Protein AF-A0A6B3HSY2-F1 (afdb_monomer_lite)

Structure (mmCIF, N/CA/C/O backbone):
data_AF-A0A6B3HSY2-F1
#
_entry.id   AF-A0A6B3HSY2-F1
#
loop_
_atom_site.group_PDB
_atom_site.id
_atom_site.type_symbol
_atom_site.label_atom_id
_atom_site.label_alt_id
_atom_site.label_comp_id
_atom_site.label_asym_id
_atom_site.label_entity_id
_atom_site.label_seq_id
_atom_site.pdbx_PDB_ins_code
_atom_site.Cartn_x
_atom_site.Cartn_y
_atom_site.Cartn_z
_atom_site.occupancy
_atom_site.B_iso_or_equiv
_atom_site.auth_seq_id
_atom_site.auth_comp_id
_atom_site.auth_asym_id
_atom_site.auth_atom_id
_atom_site.pdbx_PDB_model_num
ATOM 1 N N . MET A 1 1 ? 24.477 2.953 31.782 1.00 41.69 1 MET A N 1
ATOM 2 C CA . MET A 1 1 ? 23.748 3.997 31.029 1.00 41.69 1 MET A CA 1
ATOM 3 C C . MET A 1 1 ? 22.975 3.321 29.905 1.00 41.69 1 MET A C 1
ATOM 5 O O . MET A 1 1 ? 23.589 2.889 28.941 1.00 41.69 1 MET A O 1
ATOM 9 N N . SER A 1 2 ? 21.665 3.120 30.076 1.00 48.59 2 SER A N 1
ATOM 10 C CA . SER A 1 2 ? 20.815 2.493 29.053 1.00 48.59 2 SER A CA 1
ATOM 11 C C . SER A 1 2 ? 20.387 3.567 28.056 1.00 48.59 2 SER A C 1
ATOM 13 O O . SER A 1 2 ? 19.718 4.526 28.439 1.00 48.59 2 SER A O 1
ATOM 15 N N . ALA A 1 3 ? 20.828 3.453 26.804 1.00 51.50 3 ALA A N 1
ATOM 16 C CA . ALA A 1 3 ? 20.397 4.343 25.737 1.00 51.50 3 ALA A CA 1
ATOM 17 C C . ALA A 1 3 ? 18.880 4.192 25.555 1.00 51.50 3 ALA A C 1
ATOM 19 O O . ALA A 1 3 ? 18.387 3.107 25.244 1.00 51.50 3 ALA A O 1
ATOM 20 N N . ALA A 1 4 ? 18.139 5.279 25.780 1.00 56.03 4 ALA A N 1
ATOM 21 C CA . ALA A 1 4 ? 16.699 5.326 25.589 1.00 56.03 4 ALA A CA 1
ATOM 22 C C . ALA A 1 4 ? 16.347 4.829 24.179 1.00 56.03 4 ALA A C 1
ATOM 24 O O . ALA A 1 4 ? 16.711 5.436 23.169 1.00 56.03 4 ALA A O 1
ATOM 25 N N . ARG A 1 5 ? 15.644 3.697 24.112 1.00 64.69 5 ARG A N 1
ATOM 26 C CA . ARG A 1 5 ? 15.087 3.138 22.881 1.00 64.69 5 ARG A CA 1
ATOM 27 C C . ARG A 1 5 ? 14.160 4.206 22.294 1.00 64.69 5 ARG A C 1
ATOM 29 O O . ARG A 1 5 ? 13.099 4.462 22.858 1.00 64.69 5 ARG A O 1
ATOM 36 N N . LYS A 1 6 ? 14.563 4.881 21.209 1.00 62.31 6 LYS A N 1
ATOM 37 C CA . LYS A 1 6 ? 13.700 5.856 20.520 1.00 62.31 6 LYS A CA 1
ATOM 38 C C . LYS A 1 6 ? 12.410 5.135 20.124 1.00 62.31 6 LYS A C 1
ATOM 40 O O . LYS A 1 6 ? 12.437 4.220 19.304 1.00 62.31 6 LYS A O 1
ATOM 45 N N . HIS A 1 7 ? 11.299 5.500 20.756 1.00 73.00 7 HIS A N 1
ATOM 46 C CA . HIS A 1 7 ? 10.036 4.778 20.642 1.00 73.00 7 HIS A CA 1
ATOM 47 C C . HIS A 1 7 ? 9.323 5.157 19.331 1.00 73.00 7 HIS A C 1
ATOM 49 O O . HIS A 1 7 ? 8.397 5.964 19.312 1.00 73.00 7 HIS A O 1
ATOM 55 N N . THR A 1 8 ? 9.772 4.589 18.208 1.00 86.00 8 THR A N 1
ATOM 56 C CA . THR A 1 8 ? 9.265 4.895 16.853 1.00 86.00 8 THR A CA 1
ATOM 57 C C . THR A 1 8 ? 7.816 4.462 1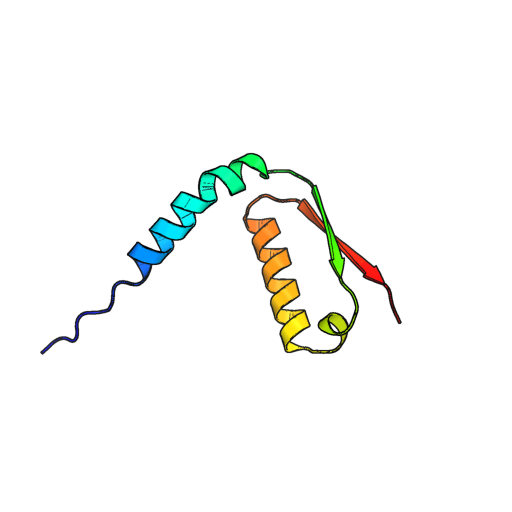6.617 1.00 86.00 8 THR A C 1
ATOM 59 O O . THR A 1 8 ? 7.211 4.862 15.624 1.00 86.00 8 THR A O 1
ATOM 62 N N . ALA A 1 9 ? 7.237 3.675 17.527 1.00 90.75 9 ALA A N 1
ATOM 63 C CA . ALA A 1 9 ? 5.854 3.225 17.432 1.00 90.75 9 ALA A CA 1
ATOM 64 C C . ALA A 1 9 ? 4.840 4.367 17.608 1.00 90.75 9 ALA A C 1
ATOM 66 O O . ALA A 1 9 ? 3.834 4.375 16.909 1.00 90.75 9 ALA A O 1
ATOM 67 N N . LEU A 1 10 ? 5.112 5.343 18.487 1.00 93.44 10 LEU A N 1
ATOM 68 C CA . LEU A 1 10 ? 4.174 6.444 18.754 1.00 93.44 10 LEU A CA 1
ATOM 69 C C . LEU A 1 10 ? 3.977 7.337 17.514 1.00 93.44 10 LEU A C 1
ATOM 71 O O . LEU A 1 10 ? 2.832 7.501 17.095 1.00 93.44 10 LEU A O 1
ATOM 75 N N . PRO A 1 11 ? 5.046 7.826 16.847 1.00 94.19 11 PRO A N 1
ATOM 76 C CA . PRO A 1 11 ? 4.889 8.563 15.593 1.00 94.19 11 PRO A CA 1
ATOM 77 C C . PRO A 1 11 ? 4.188 7.754 14.493 1.00 94.19 11 PRO A C 1
ATOM 79 O O . PRO A 1 11 ? 3.352 8.287 13.773 1.00 94.19 11 PRO A O 1
ATOM 82 N N . LYS A 1 12 ? 4.484 6.451 14.372 1.00 93.31 12 LYS A N 1
ATOM 83 C CA . LYS A 1 12 ? 3.835 5.587 13.373 1.00 93.31 12 LYS A CA 1
ATOM 84 C C . LYS A 1 12 ? 2.342 5.398 13.646 1.00 93.31 12 LYS A C 1
ATOM 86 O O . LYS A 1 12 ? 1.552 5.432 12.710 1.00 93.31 12 LYS A O 1
ATOM 91 N N . ALA A 1 13 ? 1.953 5.218 14.908 1.00 95.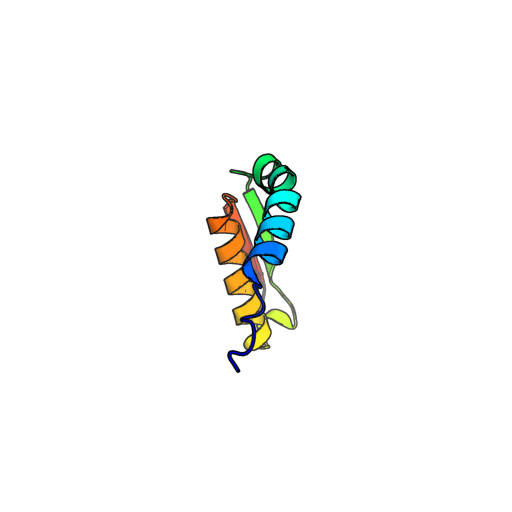06 13 ALA A N 1
ATOM 92 C CA . ALA A 1 13 ? 0.551 5.104 15.296 1.00 95.06 13 ALA A CA 1
ATOM 93 C C . ALA A 1 13 ? -0.228 6.382 14.959 1.00 95.06 13 ALA A C 1
ATOM 95 O O . ALA A 1 13 ? -1.325 6.294 14.415 1.00 95.06 13 ALA A O 1
ATOM 96 N N . GLN A 1 14 ? 0.371 7.552 15.205 1.00 96.44 14 GLN A N 1
ATOM 97 C CA . GLN A 1 14 ? -0.228 8.841 14.863 1.00 96.44 14 GLN A CA 1
ATOM 98 C C . GLN A 1 14 ? -0.502 8.961 13.355 1.00 96.44 14 GLN A C 1
ATOM 100 O O . GLN A 1 14 ? -1.624 9.269 12.963 1.00 96.44 14 GLN A O 1
ATOM 105 N N . ILE A 1 15 ? 0.478 8.612 12.511 1.00 95.50 15 ILE A N 1
ATOM 106 C CA . ILE A 1 15 ? 0.322 8.610 11.044 1.00 95.50 15 ILE A CA 1
ATOM 107 C C . ILE A 1 15 ? -0.824 7.684 10.606 1.00 95.50 15 ILE A C 1
ATOM 109 O O . ILE A 1 15 ? -1.630 8.042 9.747 1.00 95.50 15 ILE A O 1
ATOM 113 N N . LEU A 1 16 ? -0.923 6.490 11.197 1.00 94.00 16 LEU A N 1
ATOM 114 C CA . LEU A 1 16 ? -1.989 5.544 10.861 1.00 94.00 16 LEU A CA 1
ATOM 115 C C . LEU A 1 16 ? -3.371 6.055 11.287 1.00 94.00 16 LEU A C 1
ATOM 117 O O . LEU A 1 16 ? -4.321 5.907 10.521 1.00 94.00 16 LEU A O 1
ATOM 121 N N . ILE A 1 17 ? -3.484 6.681 12.465 1.00 96.62 17 ILE A N 1
ATOM 122 C CA . ILE A 1 17 ? -4.732 7.295 12.945 1.00 96.62 17 ILE A CA 1
ATOM 123 C C . ILE A 1 17 ? -5.192 8.398 11.986 1.00 96.62 17 ILE A C 1
ATOM 125 O O . ILE A 1 17 ? -6.362 8.433 11.608 1.00 96.62 17 ILE A O 1
ATOM 129 N N . GLU A 1 18 ? -4.277 9.257 11.538 1.00 97.31 18 GLU A N 1
ATOM 130 C CA . GLU A 1 18 ? -4.574 10.330 10.580 1.00 97.31 18 GLU A CA 1
ATOM 131 C C . GLU A 1 18 ? -5.018 9.793 9.210 1.00 97.31 18 GLU A C 1
A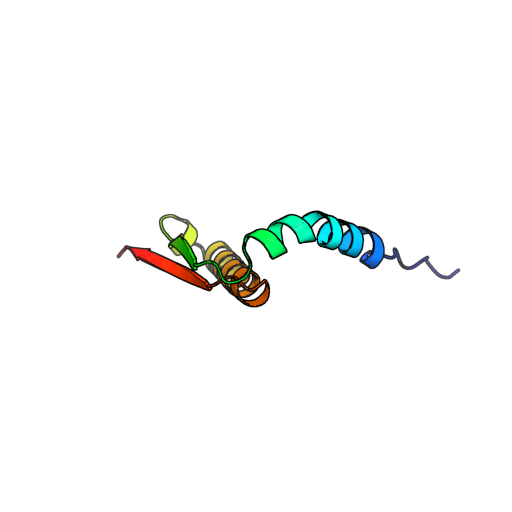TOM 133 O O . GLU A 1 18 ? -5.839 10.413 8.531 1.00 97.31 18 GLU A O 1
ATOM 138 N N . ALA A 1 19 ? -4.545 8.605 8.823 1.00 96.69 19 ALA A N 1
ATOM 139 C CA . ALA A 1 19 ? -4.958 7.930 7.597 1.00 96.69 19 ALA A CA 1
ATOM 140 C C . ALA A 1 19 ? -6.316 7.203 7.706 1.00 96.69 19 ALA A C 1
ATOM 142 O O . ALA A 1 19 ? -6.923 6.906 6.671 1.00 96.69 19 ALA A O 1
ATOM 143 N N . LEU A 1 20 ? -6.840 6.936 8.914 1.00 96.62 20 LEU A N 1
ATOM 144 C CA . LEU A 1 20 ? -8.086 6.170 9.110 1.00 96.62 20 LEU A CA 1
ATOM 145 C C . LEU A 1 20 ? -9.287 6.718 8.323 1.00 96.62 20 LEU A C 1
ATOM 147 O O . LEU A 1 20 ? -9.980 5.916 7.693 1.00 96.62 20 LEU A O 1
ATOM 151 N N . PRO A 1 21 ? -9.554 8.039 8.268 1.00 97.62 21 PRO A N 1
ATOM 152 C CA . PRO A 1 21 ? -10.659 8.557 7.466 1.00 97.62 21 PRO A CA 1
ATOM 153 C C . PRO A 1 21 ? -10.519 8.215 5.979 1.00 97.62 21 PRO A C 1
ATOM 155 O O . PRO A 1 21 ? -11.519 7.957 5.312 1.00 97.62 21 PRO A O 1
ATOM 158 N N . TRP A 1 22 ? -9.294 8.200 5.445 1.00 96.88 22 TRP A N 1
ATOM 159 C CA . TRP A 1 22 ? -9.038 7.804 4.061 1.00 96.88 22 TRP A CA 1
ATOM 160 C C . TRP A 1 22 ? -9.284 6.306 3.865 1.00 96.88 22 TRP A C 1
ATOM 162 O O . TRP A 1 22 ? -10.034 5.931 2.963 1.00 96.88 22 TRP A O 1
ATOM 172 N N . LEU A 1 23 ? -8.748 5.464 4.754 1.00 96.25 23 LEU A N 1
ATOM 173 C CA . LEU A 1 23 ? -8.935 4.011 4.705 1.00 96.25 23 LEU A CA 1
ATOM 174 C C . LEU A 1 23 ? -10.423 3.638 4.734 1.00 96.25 23 LEU A C 1
ATOM 176 O O . LEU A 1 23 ? -10.895 2.910 3.863 1.00 96.25 23 LEU A O 1
ATOM 180 N N . THR A 1 24 ? -11.197 4.223 5.649 1.00 95.69 24 THR A N 1
ATOM 181 C CA . THR A 1 24 ? -12.646 3.988 5.748 1.00 95.69 24 THR A CA 1
ATOM 182 C C . THR A 1 24 ? -13.391 4.421 4.484 1.00 95.69 24 THR A C 1
ATOM 184 O O . THR A 1 24 ? -14.261 3.696 4.007 1.00 95.69 24 THR A O 1
ATOM 187 N N . ARG A 1 25 ? -13.038 5.571 3.887 1.00 97.31 25 ARG A N 1
ATOM 188 C CA . ARG A 1 25 ? -13.671 6.055 2.644 1.00 97.31 25 ARG A CA 1
ATOM 189 C C . ARG A 1 25 ? -13.415 5.156 1.436 1.00 97.31 25 ARG A C 1
ATOM 191 O O . ARG A 1 25 ? -14.204 5.197 0.485 1.00 97.31 25 ARG A O 1
ATOM 198 N N . HIS A 1 26 ? -12.307 4.419 1.425 1.00 97.31 26 HIS A N 1
ATOM 199 C CA . HIS A 1 26 ? -11.886 3.597 0.289 1.00 97.31 26 HIS A CA 1
ATOM 200 C C . HIS A 1 26 ? -11.991 2.090 0.533 1.00 97.31 26 HIS A C 1
ATOM 202 O O . HIS A 1 26 ? -11.814 1.315 -0.407 1.00 97.31 26 HIS A O 1
ATOM 208 N N . ASN A 1 27 ? -12.365 1.674 1.742 1.00 97.69 27 ASN A N 1
ATOM 209 C CA . ASN A 1 27 ? -12.587 0.276 2.072 1.00 97.69 27 ASN A CA 1
ATOM 210 C C . ASN A 1 27 ? -13.575 -0.389 1.095 1.00 97.69 27 ASN A C 1
ATOM 212 O O . ASN A 1 27 ? -14.638 0.148 0.781 1.00 97.69 27 ASN A O 1
ATOM 216 N N . GLY A 1 28 ? -13.203 -1.561 0.585 1.00 98.25 28 GLY A N 1
ATOM 217 C CA . GLY A 1 28 ? -13.981 -2.353 -0.364 1.00 98.25 28 GLY A CA 1
ATOM 218 C C . GLY A 1 28 ? -14.022 -1.823 -1.801 1.00 98.25 28 GLY A C 1
ATOM 219 O O . GLY A 1 28 ? -14.530 -2.540 -2.672 1.00 98.25 28 GLY A O 1
ATOM 220 N N . LYS A 1 29 ? -13.493 -0.619 -2.077 1.00 98.44 29 LYS A N 1
ATOM 221 C CA . LYS A 1 29 ? -13.495 -0.023 -3.421 1.00 98.44 29 LYS A CA 1
ATOM 222 C C . LYS A 1 29 ? -12.471 -0.691 -4.336 1.00 98.44 29 LYS A C 1
ATOM 224 O O . LYS A 1 29 ? -11.383 -1.079 -3.906 1.00 98.44 29 LYS A O 1
ATOM 229 N N . THR A 1 30 ? -12.818 -0.778 -5.616 1.00 98.56 30 THR A N 1
ATOM 230 C CA . THR A 1 30 ? -11.888 -1.178 -6.675 1.00 98.56 30 THR A CA 1
ATOM 231 C C . THR A 1 30 ? -11.012 0.003 -7.067 1.00 98.56 30 THR A C 1
ATOM 233 O O . THR A 1 30 ? -11.517 1.105 -7.282 1.00 98.56 30 THR A O 1
ATOM 236 N N . VAL A 1 31 ? -9.706 -0.234 -7.174 1.00 97.81 31 VAL A N 1
ATOM 237 C CA . VAL A 1 31 ? -8.730 0.742 -7.668 1.00 97.81 31 VAL A CA 1
ATOM 238 C C . VAL A 1 31 ? -8.010 0.119 -8.853 1.00 97.81 31 VAL A C 1
ATOM 240 O O . VAL A 1 31 ? -7.448 -0.964 -8.731 1.00 97.81 31 VAL A O 1
ATOM 243 N N . VAL A 1 32 ? -8.062 0.781 -10.005 1.00 97.75 32 VAL A N 1
ATOM 244 C CA . VAL A 1 32 ? -7.370 0.327 -11.214 1.00 97.75 32 VAL A CA 1
ATOM 245 C C . VAL A 1 32 ? -6.055 1.085 -11.321 1.00 97.75 32 VAL A C 1
ATOM 247 O O . VAL A 1 32 ? -6.050 2.31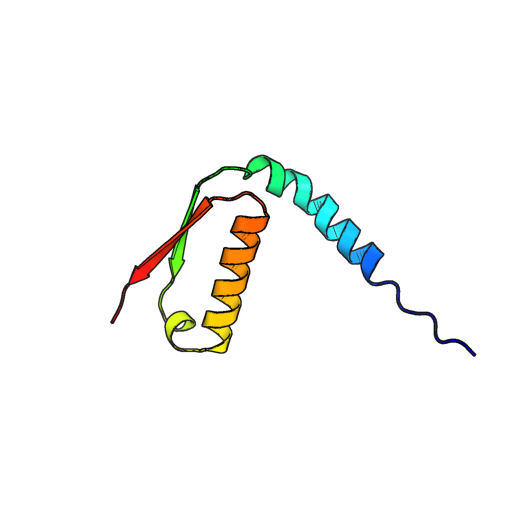5 -11.327 1.00 97.75 32 VAL A O 1
ATOM 250 N N . ILE A 1 33 ? -4.945 0.356 -11.378 1.00 96.56 33 ILE A N 1
ATOM 251 C CA . ILE A 1 33 ? -3.592 0.908 -11.368 1.00 96.56 33 ILE A CA 1
ATOM 252 C C . ILE A 1 33 ? -2.925 0.546 -12.686 1.00 96.56 33 ILE A C 1
ATOM 254 O O . ILE A 1 33 ? -2.725 -0.631 -12.979 1.00 96.56 33 ILE A O 1
ATOM 258 N N . LYS A 1 34 ? -2.560 1.555 -13.480 1.00 93.69 34 LYS A N 1
ATOM 259 C CA . LYS A 1 34 ? -1.757 1.340 -14.683 1.00 93.69 34 LYS A CA 1
ATOM 260 C C . LYS A 1 34 ? -0.288 1.218 -14.291 1.00 93.69 34 LYS A C 1
ATOM 262 O O . LYS A 1 34 ? 0.330 2.211 -13.916 1.00 93.69 34 LYS A O 1
ATOM 267 N N . PHE A 1 35 ? 0.270 0.023 -14.423 1.00 92.88 35 PHE A N 1
ATOM 268 C CA . PHE A 1 35 ? 1.689 -0.251 -14.223 1.00 92.88 35 PHE A CA 1
ATOM 269 C C . PHE A 1 35 ? 2.406 -0.260 -15.578 1.00 92.88 35 PHE A C 1
ATOM 271 O O . PHE A 1 35 ? 1.973 -0.934 -16.509 1.00 92.88 35 PHE A O 1
ATOM 278 N N . GLY A 1 36 ? 3.440 0.565 -15.751 1.00 87.81 36 GLY A N 1
ATOM 279 C CA . GLY A 1 36 ? 4.071 0.759 -17.058 1.00 87.81 36 GLY A CA 1
ATOM 280 C C . GLY A 1 36 ? 5.292 1.676 -17.039 1.00 87.81 36 GLY A C 1
ATOM 281 O O . GLY A 1 36 ? 5.481 2.432 -16.090 1.00 87.81 36 GLY A O 1
ATOM 282 N N . GLY A 1 37 ? 6.068 1.671 -18.126 1.00 82.88 37 GLY A N 1
ATOM 283 C CA . GLY A 1 37 ? 7.271 2.502 -18.279 1.00 82.88 37 GLY A CA 1
ATOM 284 C C . GLY A 1 37 ? 8.477 1.964 -17.499 1.00 82.88 37 GLY A C 1
ATOM 285 O O . GLY A 1 37 ? 8.566 0.765 -17.253 1.00 82.88 37 GLY A O 1
ATOM 286 N N . ASN A 1 38 ? 9.388 2.853 -17.084 1.00 73.50 38 ASN A N 1
ATOM 287 C CA . ASN A 1 38 ? 10.650 2.495 -16.410 1.00 73.50 38 ASN A CA 1
ATOM 288 C C . ASN A 1 38 ? 10.459 1.654 -15.135 1.00 73.50 38 ASN A C 1
ATOM 290 O O . ASN A 1 38 ? 11.319 0.842 -14.802 1.00 73.50 38 ASN A O 1
ATOM 294 N N . ALA A 1 39 ? 9.314 1.791 -14.458 1.00 71.31 39 ALA A N 1
ATOM 295 C CA . ALA A 1 39 ? 8.973 0.995 -13.280 1.00 71.31 39 ALA A CA 1
ATOM 296 C C . ALA A 1 39 ? 8.781 -0.508 -13.579 1.00 71.31 39 ALA A C 1
ATOM 298 O O . ALA A 1 39 ? 8.800 -1.310 -12.656 1.00 71.31 39 ALA A O 1
ATOM 299 N N . MET A 1 40 ? 8.610 -0.904 -14.849 1.00 79.88 40 MET A N 1
ATOM 300 C CA . MET A 1 40 ? 8.578 -2.310 -15.286 1.00 79.88 40 MET A CA 1
ATOM 301 C C . MET A 1 40 ? 9.940 -2.836 -15.749 1.00 79.88 40 MET A C 1
ATOM 303 O O . MET A 1 40 ? 10.018 -3.969 -16.218 1.00 79.88 40 MET A O 1
ATOM 307 N N . ILE A 1 41 ? 11.011 -2.051 -15.661 1.00 80.12 41 ILE A N 1
ATOM 308 C CA . ILE A 1 41 ? 12.354 -2.484 -16.073 1.00 80.12 41 ILE A CA 1
ATOM 309 C C . ILE A 1 41 ? 13.249 -2.592 -14.846 1.00 80.12 41 ILE A C 1
ATOM 311 O O . ILE A 1 41 ? 13.904 -3.612 -14.660 1.00 80.12 41 ILE A O 1
ATOM 315 N N . ASP A 1 42 ? 13.214 -1.580 -13.988 1.00 90.38 42 ASP A N 1
ATOM 316 C CA . ASP A 1 42 ? 13.978 -1.553 -12.750 1.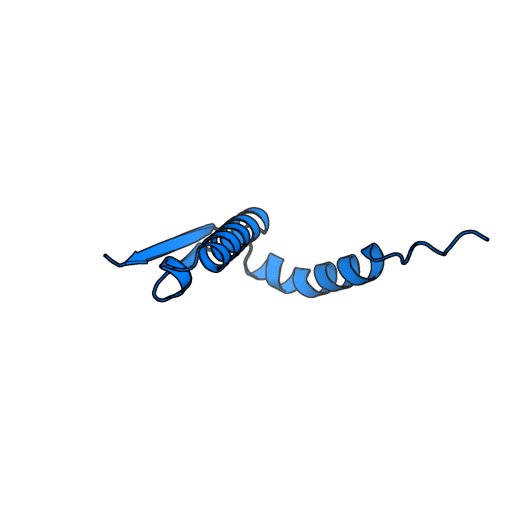00 90.38 42 ASP A CA 1
ATOM 317 C C . ASP A 1 42 ? 13.390 -2.512 -11.695 1.00 90.38 42 ASP A C 1
ATOM 319 O O . ASP A 1 42 ? 12.207 -2.438 -11.359 1.00 90.38 42 ASP A O 1
ATOM 323 N N . GLU A 1 43 ? 14.211 -3.432 -11.183 1.00 91.50 43 GLU A N 1
ATOM 324 C CA . GLU A 1 43 ? 13.771 -4.462 -10.232 1.00 91.50 43 GLU A CA 1
ATOM 325 C C . GLU A 1 43 ? 13.404 -3.900 -8.852 1.00 91.50 43 GLU A C 1
ATOM 327 O O . GLU A 1 43 ? 12.493 -4.417 -8.201 1.00 91.50 43 GLU A O 1
ATOM 332 N N . GLU A 1 44 ? 14.057 -2.823 -8.406 1.00 93.44 44 GLU A N 1
ATOM 333 C CA . GLU A 1 44 ? 13.739 -2.184 -7.127 1.00 93.44 44 GLU A CA 1
ATOM 334 C C . GLU A 1 44 ? 12.366 -1.508 -7.203 1.00 93.44 44 GLU A C 1
ATOM 336 O O . GLU A 1 44 ? 11.520 -1.698 -6.324 1.00 93.44 44 GLU A O 1
ATOM 341 N N . LEU A 1 45 ? 12.092 -0.806 -8.305 1.00 92.19 45 LEU A N 1
ATOM 342 C CA . LEU A 1 45 ? 10.793 -0.182 -8.548 1.00 92.19 45 LEU A CA 1
ATOM 343 C C . LEU A 1 45 ? 9.673 -1.214 -8.726 1.00 92.19 45 LEU A C 1
ATOM 345 O O . LEU A 1 45 ? 8.572 -0.999 -8.211 1.00 92.19 45 LEU A O 1
ATOM 349 N N . LYS A 1 46 ? 9.931 -2.349 -9.392 1.00 92.25 46 LYS A N 1
ATOM 350 C CA . LYS A 1 46 ? 8.964 -3.460 -9.468 1.00 92.25 46 LYS A CA 1
ATOM 351 C C . LYS A 1 46 ? 8.622 -4.001 -8.086 1.00 92.25 46 LYS A C 1
ATOM 353 O O . LYS A 1 46 ? 7.444 -4.209 -7.787 1.00 92.25 46 LYS A O 1
ATOM 358 N N . ALA A 1 47 ? 9.635 -4.241 -7.254 1.00 94.81 47 ALA A N 1
ATOM 359 C CA . ALA A 1 47 ? 9.443 -4.777 -5.913 1.00 94.81 47 ALA A CA 1
ATOM 360 C C . ALA A 1 47 ? 8.661 -3.798 -5.027 1.00 94.81 47 ALA A C 1
ATOM 362 O O . ALA A 1 47 ? 7.710 -4.209 -4.359 1.00 94.81 47 ALA A O 1
ATOM 363 N N . ALA A 1 48 ? 9.003 -2.507 -5.076 1.00 95.38 48 ALA A N 1
ATOM 364 C CA . ALA A 1 48 ? 8.274 -1.459 -4.366 1.00 95.38 48 ALA A CA 1
ATOM 365 C C . ALA A 1 48 ? 6.805 -1.389 -4.819 1.00 95.38 48 ALA A C 1
ATOM 367 O O . ALA A 1 48 ? 5.896 -1.437 -3.991 1.00 95.38 48 ALA A O 1
ATOM 368 N N . PHE A 1 49 ? 6.554 -1.396 -6.132 1.00 95.38 49 PHE A N 1
ATOM 369 C CA . PHE A 1 49 ? 5.196 -1.403 -6.677 1.00 95.38 49 PHE A CA 1
ATOM 370 C C . PHE A 1 49 ? 4.383 -2.618 -6.205 1.00 95.38 49 PHE A C 1
ATOM 372 O O . PHE A 1 49 ? 3.223 -2.487 -5.809 1.00 95.38 49 PHE A O 1
ATOM 379 N N . ALA A 1 50 ? 4.984 -3.810 -6.213 1.00 95.75 50 ALA A N 1
ATOM 380 C CA . ALA A 1 50 ? 4.324 -5.018 -5.733 1.00 95.75 50 ALA A CA 1
ATOM 381 C C . ALA A 1 50 ? 3.968 -4.921 -4.237 1.00 95.75 50 ALA A C 1
ATOM 383 O O . ALA A 1 50 ? 2.864 -5.311 -3.846 1.00 95.75 50 ALA A O 1
ATOM 384 N N . GLN A 1 51 ? 4.860 -4.365 -3.408 1.00 98.00 51 GLN A N 1
ATOM 385 C CA . GLN A 1 51 ? 4.593 -4.128 -1.985 1.00 98.00 51 GLN A CA 1
ATOM 386 C C . GLN A 1 51 ? 3.425 -3.159 -1.776 1.00 98.00 51 GLN A C 1
ATOM 388 O O . GLN A 1 51 ? 2.560 -3.431 -0.941 1.00 98.00 51 GLN A O 1
ATOM 393 N N . ASP A 1 52 ? 3.334 -2.095 -2.572 1.00 97.19 52 ASP A N 1
ATOM 394 C CA . ASP A 1 52 ? 2.227 -1.138 -2.500 1.00 97.19 52 ASP A CA 1
ATOM 395 C C . ASP A 1 52 ? 0.888 -1.777 -2.892 1.00 97.19 52 ASP A C 1
ATOM 397 O O . ASP A 1 52 ? -0.129 -1.571 -2.225 1.00 97.19 52 ASP A O 1
ATOM 401 N N . VAL A 1 53 ? 0.865 -2.618 -3.931 1.00 98.06 53 VAL A N 1
ATOM 402 C CA . VAL A 1 53 ? -0.344 -3.362 -4.326 1.00 98.06 53 VAL A CA 1
ATOM 403 C C . VAL A 1 53 ? -0.806 -4.296 -3.202 1.00 98.06 53 VAL A C 1
ATOM 405 O O . VAL A 1 53 ? -2.001 -4.348 -2.887 1.00 98.06 53 VAL A O 1
ATOM 408 N N . VAL A 1 54 ? 0.127 -5.003 -2.560 1.00 98.12 54 VAL A N 1
ATOM 409 C CA . VAL A 1 54 ? -0.162 -5.861 -1.401 1.00 98.12 54 VAL A CA 1
ATOM 410 C C . VAL A 1 54 ? -0.675 -5.033 -0.221 1.00 98.12 54 VAL A C 1
ATOM 412 O O . VAL A 1 54 ? -1.677 -5.402 0.396 1.00 98.12 54 VAL A O 1
ATOM 415 N N . PHE A 1 55 ? -0.060 -3.883 0.058 1.00 97.44 55 PHE A N 1
ATOM 416 C CA . PHE A 1 55 ? -0.521 -2.959 1.091 1.00 97.44 55 PHE A CA 1
ATOM 417 C C . PHE A 1 55 ? -1.963 -2.508 0.839 1.00 97.44 55 PHE A C 1
ATOM 419 O O . PHE A 1 55 ? -2.794 -2.619 1.737 1.00 97.44 55 PHE A O 1
ATOM 426 N N . LEU A 1 56 ? -2.300 -2.076 -0.381 1.00 97.69 56 LEU A N 1
ATOM 427 C CA . LEU A 1 56 ? -3.662 -1.661 -0.730 1.00 97.69 56 LEU A CA 1
ATOM 428 C C . LEU A 1 56 ? -4.675 -2.791 -0.518 1.00 97.69 56 LEU A C 1
ATOM 430 O O . LEU A 1 56 ? -5.782 -2.551 -0.030 1.00 97.69 56 LEU A O 1
ATOM 434 N N . ARG A 1 57 ? -4.293 -4.033 -0.837 1.00 97.81 57 ARG A N 1
ATOM 435 C CA . ARG A 1 57 ? -5.132 -5.205 -0.575 1.00 97.81 57 ARG A CA 1
ATOM 436 C C . ARG A 1 57 ? -5.347 -5.428 0.924 1.00 97.81 57 ARG A C 1
ATOM 438 O O . ARG A 1 57 ? -6.483 -5.664 1.333 1.00 97.81 57 ARG A O 1
ATOM 445 N N . HIS A 1 58 ? -4.298 -5.328 1.740 1.00 97.25 58 HIS A N 1
ATOM 446 C CA . HIS A 1 58 ? -4.400 -5.436 3.201 1.00 97.25 58 HIS A CA 1
ATOM 447 C C . HIS A 1 58 ? -5.174 -4.278 3.839 1.00 97.25 58 HIS A C 1
ATOM 449 O O . HIS A 1 58 ? -5.881 -4.483 4.821 1.00 97.25 58 HIS A O 1
ATOM 455 N N . ALA A 1 59 ? -5.106 -3.090 3.244 1.00 96.19 59 ALA A N 1
ATOM 456 C CA . ALA A 1 59 ? -5.859 -1.906 3.639 1.00 96.19 59 ALA A CA 1
ATOM 457 C C . ALA A 1 59 ? -7.363 -1.980 3.291 1.00 96.19 59 ALA A C 1
ATOM 459 O O . ALA A 1 59 ? -8.103 -1.038 3.567 1.00 96.19 59 ALA A O 1
ATOM 460 N N . GLY A 1 60 ? -7.829 -3.078 2.685 1.00 97.12 60 GLY A N 1
ATOM 461 C CA . GLY A 1 60 ? -9.241 -3.320 2.379 1.00 97.12 60 GLY A CA 1
ATOM 462 C C . GLY A 1 60 ? -9.671 -2.907 0.971 1.00 97.12 60 GLY A C 1
ATOM 463 O O . GLY A 1 60 ? -10.841 -3.073 0.620 1.00 97.12 60 GLY A O 1
ATOM 464 N N . LEU A 1 61 ? -8.761 -2.408 0.129 1.00 98.44 61 LEU A N 1
ATOM 465 C CA . LEU A 1 61 ? -9.061 -2.098 -1.267 1.00 98.44 61 LEU A CA 1
ATOM 466 C C . LEU A 1 61 ? -9.022 -3.363 -2.146 1.00 98.44 61 LEU A C 1
ATOM 468 O O . LEU A 1 61 ? -8.529 -4.435 -1.776 1.00 98.44 61 LEU A O 1
ATOM 472 N N . LYS A 1 62 ? -9.557 -3.235 -3.360 1.00 98.50 62 LYS A N 1
ATOM 473 C CA . LYS A 1 62 ? -9.517 -4.263 -4.407 1.00 98.50 62 LYS A CA 1
ATOM 474 C C . LYS A 1 62 ? -8.662 -3.746 -5.573 1.00 98.50 62 LYS A C 1
ATOM 476 O O . LYS A 1 62 ? -9.225 -3.224 -6.537 1.00 98.50 62 LYS A O 1
ATOM 481 N N . PRO A 1 63 ? -7.321 -3.794 -5.465 1.00 98.38 63 PRO A N 1
ATOM 482 C CA . PRO A 1 63 ? -6.454 -3.324 -6.536 1.00 98.38 63 PRO A CA 1
ATOM 483 C C . PRO A 1 63 ? -6.582 -4.226 -7.772 1.00 98.38 63 PRO A C 1
ATOM 485 O O . PRO A 1 63 ? -6.630 -5.449 -7.660 1.00 98.38 63 PRO A O 1
ATOM 488 N N . VAL A 1 64 ? -6.624 -3.605 -8.946 1.00 98.25 64 VAL A N 1
ATOM 4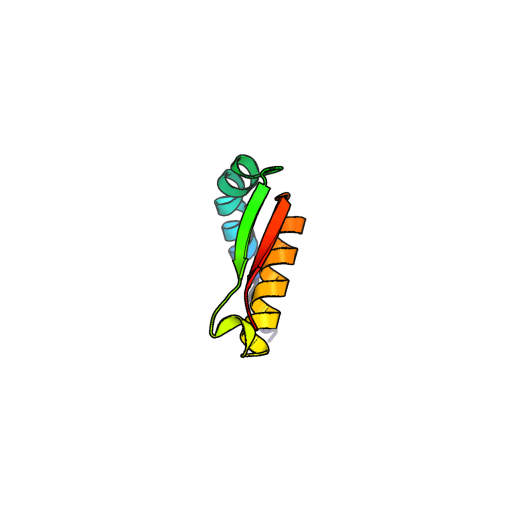89 C CA . VAL A 1 64 ? -6.584 -4.236 -10.266 1.00 98.25 64 VAL A CA 1
ATOM 490 C C . VAL A 1 64 ? -5.425 -3.603 -11.016 1.00 98.25 64 VAL A C 1
ATOM 492 O O . VAL A 1 64 ? -5.468 -2.418 -11.343 1.00 98.25 64 VAL A O 1
ATOM 495 N N . VAL A 1 65 ? -4.374 -4.376 -11.265 1.00 96.69 65 VAL A N 1
ATOM 496 C CA . VAL A 1 65 ? -3.212 -3.895 -12.014 1.00 96.69 65 VAL A CA 1
ATOM 497 C C . VAL A 1 65 ? -3.451 -4.139 -13.496 1.00 96.69 65 VAL A C 1
ATOM 499 O O . VAL A 1 65 ? -3.695 -5.267 -13.915 1.00 96.69 65 VAL A O 1
ATOM 502 N N . VAL A 1 66 ? -3.365 -3.075 -14.286 1.00 95.44 66 VAL A N 1
ATOM 503 C CA . VAL A 1 66 ? -3.321 -3.139 -15.746 1.00 95.44 66 VAL A CA 1
ATOM 504 C C . VAL A 1 66 ? -1.900 -2.804 -16.158 1.00 95.44 66 VAL A C 1
ATOM 506 O O . VAL A 1 66 ? -1.418 -1.711 -15.871 1.00 95.44 66 VAL A O 1
ATOM 509 N N . HIS A 1 67 ? -1.229 -3.727 -16.830 1.00 91.19 67 HIS A N 1
ATOM 510 C CA . HIS A 1 67 ? 0.081 -3.478 -17.415 1.00 91.19 67 HIS A CA 1
ATOM 511 C C . HIS A 1 67 ? 0.016 -3.658 -18.932 1.00 91.19 67 HIS A C 1
ATOM 513 O O . HIS A 1 67 ? -0.838 -4.373 -19.451 1.00 91.19 67 HIS A O 1
ATOM 519 N N . GLY A 1 68 ? 0.898 -2.967 -19.645 1.00 80.75 68 GLY A N 1
ATOM 520 C CA . GLY A 1 68 ? 1.095 -3.125 -21.086 1.00 80.75 68 GLY A CA 1
ATOM 521 C C . GLY A 1 68 ? 2.586 -3.227 -21.398 1.00 80.75 68 GLY A C 1
ATOM 522 O O . GLY A 1 68 ? 3.389 -2.839 -20.558 1.00 80.75 68 GLY A O 1
ATOM 523 N N . GLY A 1 69 ? 2.939 -3.720 -22.589 1.00 65.56 69 GLY A N 1
ATOM 524 C CA . GLY A 1 69 ? 4.327 -4.029 -22.985 1.00 65.56 69 GLY A CA 1
ATOM 525 C C . GLY A 1 69 ? 4.776 -5.429 -22.528 1.00 65.56 69 GLY A C 1
ATOM 526 O O . GLY A 1 69 ? 4.278 -5.930 -21.520 1.00 65.56 69 GLY A O 1
ATOM 527 N N . GLY A 1 70 ? 5.650 -6.153 -23.239 1.00 47.47 70 GLY A N 1
ATOM 528 C CA . GLY A 1 70 ? 6.470 -5.750 -24.391 1.00 47.47 70 GLY A CA 1
ATOM 529 C C . GLY A 1 70 ? 7.546 -4.753 -24.008 1.00 47.47 70 GLY A C 1
ATOM 530 O O . GLY A 1 70 ? 7.219 -3.550 -24.066 1.00 47.47 70 GLY A O 1
#

pLDDT: mean 89.12, std 14.07, range [41.69, 98.56]

Sequence (70 aa):
MSAARKHTALPKAQILIEALPWLTRHNGKTVVIKFGGNAMIDEELKAAFAQDVVFLRHAGLKPVVVHGGG

Secondary structure (DSSP, 8-state):
-------THHHHHHHHHHHHHHHHHHTT-EEEEEE-GGGGT-HHHHHHHHHHHHHHHHTT-EEEEEE---

Foldseek 3Di:
DDDPDPCVVVVVVVVVVVCVVVLVVQAQEEDEAEDDDPCVVDPVSVVVVVVVQVVCVVSRYHYDYDYDDD

Radius of gyration: 16.89 Å; chains: 1; bounding box: 38×16×55 Å